Protein AF-A0A3B9J948-F1 (afdb_monomer)

Secondary structure (DSSP, 8-state):
---HHHHHHHHHHHH----SSHHHHHHHHHHHHHHHHHHHHHHHHHHHHHHHHHHHHHHHTPPTTTTHHHHHHHHHHHHHHHHHHHHHHH-STTHHHHHHHHHHHHHHHHHS-HHHHHTTTTHHHHHHHHHHHHHHS--

Foldseek 3Di:
DPPPVNVVVVLCVQQFADDPDPLQRQLLSVLSVVLVVVLVVLVVVVVVVVVCCVPCCPVVVPDPPPCVVVVVVSVVVNVVSVVLNVVSNPDPDLVSLVVVLVVQVVCLVPVDDPVCVVVVVSVVSNVVSVVSCVRRPDD

Sequence (139 aa):
MVSIAKFRQLLNALIEVKTHDSDDARRRRLLNIILTGLFLLTLLTLALIIAIEVMWADEFGIVEGENTWLYTWILAIMAGYVFFYALNRKLPNGIAGFLFLLFLLVSFAFSDEAVQLVDGRSLYVFTIPILLSSVLVRP

Mean predicted aligned error: 7.28 Å

Solvent-accessible surface area (backbone atoms only — not comparable to full-atom values): 7928 Å² total; per-residue (Å²): 133,85,53,70,68,59,54,53,51,52,50,46,67,72,34,63,53,94,56,94,48,69,67,60,24,51,32,53,24,50,51,35,50,51,40,51,50,50,44,53,51,51,51,50,51,52,53,47,51,53,49,46,50,75,75,41,25,80,83,69,67,60,60,92,70,75,58,54,65,57,56,52,51,53,51,50,52,49,50,47,37,53,48,49,46,54,40,47,75,69,48,76,89,52,52,42,43,50,52,51,42,52,50,52,53,53,50,59,68,69,70,55,57,71,66,48,46,74,73,47,73,52,53,69,64,58,48,54,52,57,59,48,40,75,63,38,47,84,131

Radius of gyration: 18.42 Å; Cα contacts (8 Å, |Δi|>4): 80; chains: 1; bounding box: 42×49×46 Å

Structure (mmCIF, N/CA/C/O backbone):
data_AF-A0A3B9J948-F1
#
_entry.id   AF-A0A3B9J948-F1
#
loop_
_atom_site.group_PDB
_atom_site.id
_atom_site.type_symbol
_atom_site.label_atom_id
_atom_site.label_alt_id
_atom_site.label_comp_id
_atom_site.label_asym_id
_atom_site.label_entity_id
_atom_site.label_seq_id
_atom_site.pdbx_PDB_ins_code
_atom_site.Cartn_x
_atom_site.Cartn_y
_atom_site.Cartn_z
_atom_site.occupancy
_atom_site.B_iso_or_equiv
_atom_site.auth_seq_id
_atom_site.auth_comp_id
_atom_site.auth_asym_id
_atom_site.auth_atom_id
_atom_site.pdbx_PDB_model_num
ATOM 1 N N . MET A 1 1 ? 11.364 24.991 10.704 1.00 54.44 1 MET A N 1
ATOM 2 C CA . MET A 1 1 ? 11.407 23.997 11.802 1.00 54.44 1 MET A CA 1
ATOM 3 C C . MET A 1 1 ? 9.983 23.663 12.231 1.00 54.44 1 MET A C 1
ATOM 5 O O . MET A 1 1 ? 9.343 24.473 12.890 1.00 54.44 1 MET A O 1
ATOM 9 N N . VAL A 1 2 ? 9.441 22.518 11.807 1.00 55.19 2 VAL A N 1
ATOM 10 C CA . VAL A 1 2 ? 8.153 22.029 12.328 1.00 55.19 2 VAL A CA 1
ATOM 11 C C . VAL A 1 2 ? 8.391 21.585 13.771 1.00 55.19 2 VAL A C 1
ATOM 13 O O . VAL A 1 2 ? 9.230 20.725 14.017 1.00 55.19 2 VAL A O 1
ATOM 16 N N . SER A 1 3 ? 7.700 22.201 14.732 1.00 77.19 3 SER A N 1
ATOM 17 C CA . SER A 1 3 ? 7.755 21.771 16.133 1.00 77.19 3 SER A CA 1
ATOM 18 C C . SER A 1 3 ? 7.314 20.308 16.233 1.00 77.19 3 SER A C 1
ATOM 20 O O . SER A 1 3 ? 6.275 19.939 15.680 1.00 77.19 3 SER A O 1
ATOM 22 N N . ILE A 1 4 ? 8.079 19.490 16.960 1.00 76.94 4 ILE A N 1
ATOM 23 C CA . ILE A 1 4 ? 7.809 18.060 17.204 1.00 76.94 4 ILE A CA 1
ATOM 24 C C . ILE A 1 4 ? 6.357 17.836 17.675 1.00 76.94 4 ILE A C 1
ATOM 26 O O . ILE A 1 4 ? 5.737 16.828 17.335 1.00 76.94 4 ILE A O 1
ATOM 30 N N . ALA A 1 5 ? 5.775 18.807 18.387 1.00 75.50 5 ALA A N 1
ATOM 31 C CA . ALA A 1 5 ? 4.381 18.778 18.821 1.00 75.50 5 ALA A CA 1
ATOM 32 C C . ALA A 1 5 ? 3.379 18.826 17.651 1.00 75.50 5 ALA A C 1
ATOM 34 O O . ALA A 1 5 ? 2.441 18.032 17.619 1.00 75.50 5 ALA A O 1
ATOM 35 N N . LYS A 1 6 ? 3.600 19.695 16.653 1.00 77.56 6 LYS A N 1
ATOM 36 C CA . LYS A 1 6 ? 2.739 19.7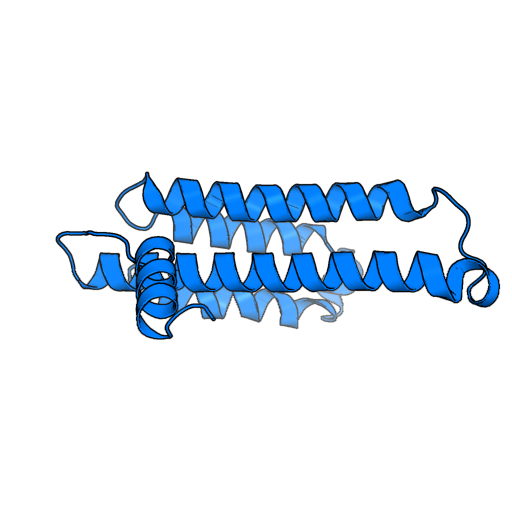84 15.457 1.00 77.56 6 LYS A CA 1
ATOM 37 C C . LYS A 1 6 ? 2.823 18.513 14.615 1.00 77.56 6 LYS A C 1
ATOM 39 O O . LYS A 1 6 ? 1.808 18.046 14.112 1.00 77.56 6 LYS A O 1
ATOM 44 N N . PHE A 1 7 ? 4.016 17.929 14.510 1.00 75.31 7 PHE A N 1
ATOM 45 C CA . PHE A 1 7 ? 4.215 16.666 13.799 1.00 75.31 7 PHE A CA 1
ATOM 46 C C . PHE A 1 7 ? 3.441 15.513 14.455 1.00 75.31 7 PHE A C 1
ATOM 48 O O . PHE A 1 7 ? 2.703 14.802 13.777 1.00 75.31 7 PHE A O 1
ATOM 55 N N . ARG A 1 8 ? 3.516 15.382 15.787 1.00 76.50 8 ARG A N 1
ATOM 56 C CA . ARG A 1 8 ? 2.718 14.390 16.531 1.00 76.50 8 ARG A CA 1
ATOM 57 C C . ARG A 1 8 ? 1.215 14.603 16.361 1.00 76.50 8 ARG A C 1
ATOM 59 O O . ARG A 1 8 ? 0.478 13.635 16.212 1.00 76.50 8 ARG A O 1
ATOM 66 N N . GLN A 1 9 ? 0.762 15.853 16.361 1.00 80.25 9 GLN A N 1
ATOM 67 C CA . GLN A 1 9 ? -0.654 16.176 16.210 1.00 80.25 9 GLN A CA 1
ATOM 68 C C . GLN A 1 9 ? -1.184 15.825 14.811 1.00 80.25 9 GLN A C 1
ATOM 70 O O . GLN A 1 9 ? -2.273 15.267 14.701 1.00 80.25 9 GLN A O 1
ATOM 75 N N . LEU A 1 10 ? -0.397 16.077 13.758 1.00 78.06 10 LEU A N 1
ATOM 76 C CA . LEU A 1 10 ? -0.726 15.666 12.390 1.00 78.06 10 LEU A CA 1
ATOM 77 C C . LEU A 1 10 ? -0.765 14.142 12.247 1.00 78.06 10 LEU A C 1
ATOM 79 O O . LEU A 1 10 ? -1.713 13.619 11.669 1.00 78.06 10 LEU A O 1
ATOM 83 N N . LEU A 1 11 ? 0.209 13.428 12.820 1.00 77.06 11 LEU A N 1
ATOM 84 C CA . LEU A 1 11 ? 0.214 11.963 12.822 1.00 77.06 11 LEU A CA 1
ATOM 85 C C . LEU A 1 11 ? -1.013 11.390 13.533 1.00 77.06 11 LEU A C 1
ATOM 87 O O . LEU A 1 11 ? -1.664 10.495 13.001 1.00 77.06 11 LEU A O 1
ATOM 91 N N . ASN A 1 12 ? -1.367 11.926 14.702 1.00 78.00 12 ASN A N 1
ATOM 92 C CA . ASN A 1 12 ? -2.562 11.489 15.418 1.00 78.00 12 ASN A CA 1
ATOM 93 C C . ASN A 1 12 ? -3.828 11.773 14.603 1.00 78.00 12 ASN A C 1
ATOM 95 O O . ASN A 1 12 ? -4.664 10.891 14.474 1.00 78.00 12 ASN A O 1
ATOM 99 N N . ALA A 1 13 ? -3.937 12.939 13.963 1.00 74.81 13 ALA A N 1
ATOM 100 C CA . ALA A 1 13 ? -5.084 13.262 13.114 1.00 74.81 13 ALA A CA 1
ATOM 101 C C . ALA A 1 13 ? -5.214 12.353 11.874 1.00 74.81 13 ALA A C 1
ATOM 103 O O . ALA A 1 13 ? -6.326 12.138 11.390 1.00 74.81 13 ALA A O 1
ATOM 104 N N . LEU A 1 14 ? -4.096 11.836 11.356 1.00 74.31 14 LEU A N 1
ATOM 105 C CA . LEU A 1 14 ? -4.069 10.911 10.219 1.00 74.31 14 LEU A CA 1
ATOM 106 C C . LEU A 1 14 ? -4.384 9.467 10.641 1.00 74.31 14 LEU A C 1
ATOM 108 O O . LEU A 1 14 ? -4.928 8.680 9.880 1.00 74.31 14 LEU A O 1
ATOM 112 N N . ILE A 1 15 ? -4.036 9.091 11.866 1.00 75.06 15 ILE A N 1
ATOM 113 C CA . ILE A 1 15 ? -4.093 7.694 12.304 1.00 75.06 15 ILE A CA 1
ATOM 114 C C . ILE A 1 15 ? -5.350 7.408 13.144 1.00 75.06 15 ILE A C 1
ATOM 116 O O . ILE A 1 15 ? -5.891 6.302 13.093 1.00 75.06 15 ILE A O 1
ATOM 120 N N . GLU A 1 16 ? -5.828 8.381 13.915 1.00 74.88 16 GLU A N 1
ATOM 121 C CA . GLU A 1 16 ? -6.878 8.204 14.915 1.00 74.88 16 GLU A CA 1
ATOM 122 C C . GLU A 1 16 ? -8.285 8.195 14.302 1.00 74.88 16 GLU A C 1
ATOM 124 O O . GLU A 1 16 ? -8.698 9.107 13.582 1.00 74.88 16 GLU A O 1
ATOM 129 N N . VAL A 1 17 ? -9.053 7.157 14.640 1.00 65.88 17 VAL A N 1
ATOM 130 C CA . VAL A 1 17 ? -10.476 7.040 14.307 1.00 65.88 17 VAL A CA 1
ATOM 131 C C . VAL A 1 17 ? -11.255 7.094 15.615 1.00 65.88 17 VAL A C 1
ATOM 133 O O . VAL A 1 17 ? -11.058 6.255 16.491 1.00 65.88 17 VAL A O 1
ATOM 136 N N . LYS A 1 18 ? -12.136 8.089 15.758 1.00 66.31 18 LYS A N 1
ATOM 137 C CA . LYS A 1 18 ? -12.998 8.216 16.939 1.00 66.31 18 LYS A CA 1
ATOM 138 C C . LYS A 1 18 ? -14.118 7.178 16.857 1.00 66.31 18 LYS A C 1
ATOM 140 O O . LYS A 1 18 ? -14.985 7.291 15.993 1.00 66.31 18 LYS A O 1
ATOM 145 N N . THR A 1 19 ? -14.113 6.191 17.747 1.00 61.50 19 THR A N 1
ATOM 146 C CA . THR A 1 19 ? -15.198 5.208 17.904 1.00 61.50 19 THR A CA 1
ATOM 147 C C . THR A 1 19 ? -15.540 5.057 19.385 1.00 61.50 19 THR A C 1
ATOM 149 O O . THR A 1 19 ? -14.689 5.280 20.242 1.00 61.50 19 THR A O 1
ATOM 152 N N . HIS A 1 20 ? -16.791 4.704 19.695 1.00 61.50 20 HIS A N 1
ATOM 153 C CA . HIS A 1 20 ? -17.235 4.479 21.079 1.00 61.50 20 HIS A CA 1
ATOM 154 C C . HIS A 1 20 ? -16.645 3.200 21.694 1.00 61.50 20 HIS A C 1
ATOM 156 O O . HIS A 1 20 ? -16.447 3.141 22.903 1.00 61.50 20 HIS A O 1
ATOM 162 N N . ASP A 1 21 ? -16.353 2.202 20.857 1.00 75.88 21 ASP A N 1
ATOM 163 C CA . ASP A 1 21 ? -15.692 0.954 21.237 1.00 75.88 21 ASP A CA 1
ATOM 164 C C . ASP A 1 21 ? -14.168 1.097 21.088 1.00 75.88 21 ASP A C 1
ATOM 166 O O . ASP A 1 21 ? -13.672 1.394 19.995 1.00 75.88 21 ASP A O 1
ATOM 170 N N . SER A 1 22 ? -13.431 0.908 22.185 1.00 78.94 22 SER A N 1
ATOM 171 C CA . SER A 1 22 ? -11.970 1.036 22.235 1.00 78.94 22 SER A CA 1
ATOM 172 C C . SER A 1 22 ? -11.247 -0.050 21.433 1.00 78.94 22 SER A C 1
ATOM 174 O O . SER A 1 22 ? -10.163 0.206 20.895 1.00 78.94 22 SER A O 1
ATOM 176 N N . ASP A 1 23 ? -11.845 -1.233 21.286 1.00 80.94 23 ASP A N 1
ATOM 177 C CA . ASP A 1 23 ? -11.276 -2.323 20.495 1.00 80.94 23 ASP A CA 1
ATOM 178 C C . ASP A 1 23 ? -11.431 -2.061 18.993 1.00 80.94 23 ASP A C 1
ATOM 180 O O . ASP A 1 23 ? -10.482 -2.271 18.227 1.00 80.94 23 ASP A O 1
ATOM 184 N N . ASP A 1 24 ? -12.582 -1.535 18.563 1.00 82.50 24 ASP A N 1
ATOM 185 C CA . ASP A 1 24 ? -12.796 -1.096 17.176 1.00 82.50 24 ASP A CA 1
ATOM 186 C C . ASP A 1 24 ? -11.859 0.063 16.807 1.00 82.50 24 ASP A C 1
ATOM 188 O O . ASP A 1 24 ? -11.236 0.042 15.739 1.00 82.50 24 ASP A O 1
ATOM 192 N N . ALA A 1 25 ? -11.674 1.027 17.721 1.00 83.75 25 ALA A N 1
ATOM 193 C CA . ALA A 1 25 ? -10.734 2.134 17.545 1.00 83.75 25 ALA A CA 1
ATOM 194 C C . ALA A 1 25 ? -9.319 1.607 17.2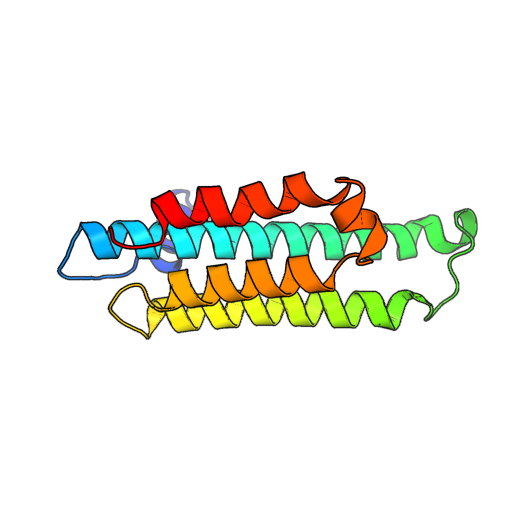97 1.00 83.75 25 ALA A C 1
ATOM 196 O O . ALA A 1 25 ? -8.648 2.037 16.355 1.00 83.75 25 ALA A O 1
ATOM 197 N N . ARG A 1 26 ? -8.866 0.645 18.117 1.00 85.75 26 ARG A N 1
ATOM 198 C CA . ARG A 1 26 ? -7.527 0.055 18.002 1.00 85.75 26 ARG A CA 1
ATOM 199 C C . ARG A 1 26 ? -7.326 -0.613 16.644 1.00 85.75 26 ARG A C 1
ATOM 201 O O . ARG A 1 26 ? -6.327 -0.343 15.984 1.00 85.75 26 ARG A O 1
ATOM 208 N N . ARG A 1 27 ? -8.266 -1.447 16.198 1.00 88.00 27 ARG A N 1
ATOM 209 C CA . ARG A 1 27 ? -8.162 -2.189 14.924 1.00 88.00 27 ARG A CA 1
ATOM 210 C C . ARG A 1 27 ? -8.142 -1.254 13.719 1.00 88.00 27 ARG A C 1
ATOM 212 O O . ARG A 1 27 ? -7.303 -1.396 12.833 1.00 88.00 27 ARG A O 1
ATOM 219 N N . ARG A 1 28 ? -9.020 -0.251 13.706 1.00 88.50 28 ARG A N 1
ATOM 220 C CA . ARG A 1 28 ? -9.100 0.731 12.612 1.00 88.50 28 ARG A CA 1
ATOM 221 C C . ARG A 1 28 ? -7.866 1.623 12.583 1.00 88.50 28 ARG A C 1
ATOM 223 O O . ARG A 1 28 ? -7.368 1.929 11.502 1.00 88.50 28 ARG A O 1
ATOM 230 N N . ARG A 1 29 ? -7.322 1.964 13.753 1.00 88.88 29 ARG A N 1
ATOM 231 C CA . ARG A 1 29 ? -6.027 2.638 13.878 1.00 88.88 29 ARG A CA 1
ATOM 232 C C . ARG A 1 29 ? -4.896 1.796 13.285 1.00 88.88 29 ARG A C 1
ATOM 234 O O . ARG A 1 29 ? -4.082 2.325 12.537 1.00 88.88 29 ARG A O 1
ATOM 241 N N . LEU A 1 30 ? -4.859 0.498 13.586 1.00 90.88 30 LEU A N 1
ATOM 242 C CA . LEU A 1 30 ? -3.855 -0.424 13.048 1.00 90.88 30 LEU A CA 1
ATOM 243 C C . LEU A 1 30 ? -3.958 -0.552 11.525 1.00 90.88 30 LEU A C 1
ATOM 245 O O . LEU A 1 30 ? -2.936 -0.445 10.853 1.00 90.88 30 LEU A O 1
ATOM 249 N N . LEU A 1 31 ? -5.169 -0.669 10.971 1.00 92.44 31 LEU A N 1
ATOM 250 C CA . LEU A 1 31 ? -5.366 -0.663 9.519 1.00 92.44 31 LEU A CA 1
ATOM 251 C C . LEU A 1 31 ? -4.840 0.629 8.881 1.00 92.44 31 LEU A C 1
ATOM 253 O O . LEU A 1 31 ? -4.125 0.569 7.887 1.00 92.44 31 LEU A O 1
ATOM 257 N N . ASN A 1 32 ? -5.125 1.794 9.471 1.00 92.81 32 ASN A N 1
ATOM 258 C CA . ASN A 1 32 ? -4.602 3.068 8.970 1.00 92.81 32 ASN A CA 1
ATOM 259 C C . ASN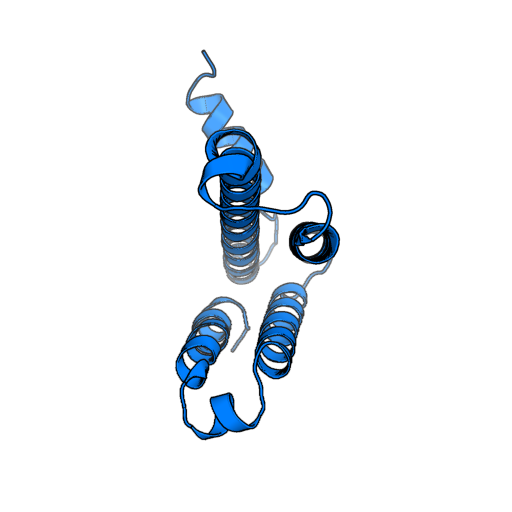 A 1 32 ? -3.073 3.139 9.031 1.00 92.81 32 ASN A C 1
ATOM 261 O O . ASN A 1 32 ? -2.461 3.655 8.098 1.00 92.81 32 ASN A O 1
ATOM 265 N N . ILE A 1 33 ? -2.452 2.614 10.093 1.00 91.88 33 ILE A N 1
ATOM 266 C CA . ILE A 1 33 ? -0.989 2.534 10.206 1.00 91.88 33 ILE A CA 1
ATOM 267 C C . ILE A 1 33 ? -0.419 1.657 9.088 1.00 91.88 33 ILE A C 1
ATOM 269 O O . ILE A 1 33 ? 0.515 2.082 8.412 1.00 91.88 33 ILE A O 1
ATOM 273 N N . ILE A 1 34 ? -1.003 0.477 8.856 1.00 92.75 34 ILE A N 1
ATOM 274 C CA . ILE A 1 34 ? -0.573 -0.444 7.796 1.00 92.75 34 ILE A CA 1
ATOM 275 C C . ILE A 1 34 ? -0.714 0.217 6.422 1.00 92.75 34 ILE A C 1
ATOM 277 O O . ILE A 1 34 ? 0.257 0.271 5.675 1.00 92.75 34 ILE A O 1
ATOM 281 N N . LEU A 1 35 ? -1.884 0.778 6.105 1.00 94.44 35 LEU A N 1
ATOM 282 C CA . LEU A 1 35 ? -2.142 1.428 4.816 1.00 94.44 35 LEU A CA 1
ATOM 283 C C . LEU A 1 35 ? -1.219 2.624 4.577 1.00 94.44 35 LEU A C 1
ATOM 285 O O . LEU A 1 35 ? -0.698 2.787 3.478 1.00 94.44 35 LEU A O 1
ATOM 289 N N . THR A 1 36 ? -0.976 3.438 5.607 1.00 93.81 36 THR A N 1
ATOM 290 C CA . THR A 1 36 ? -0.056 4.579 5.508 1.00 93.81 36 THR A CA 1
ATOM 291 C C . THR A 1 36 ? 1.380 4.104 5.296 1.00 93.81 36 THR A C 1
ATOM 293 O O . THR A 1 36 ? 2.084 4.647 4.450 1.00 93.81 36 THR A O 1
ATOM 296 N N . GLY A 1 37 ? 1.814 3.072 6.026 1.00 93.75 37 GLY A N 1
ATOM 297 C CA . GLY A 1 37 ? 3.139 2.477 5.863 1.00 93.75 37 GLY A CA 1
ATOM 298 C C . GLY A 1 37 ? 3.349 1.904 4.462 1.00 93.75 37 GLY A C 1
ATOM 299 O O . GLY A 1 37 ? 4.348 2.218 3.821 1.00 93.75 37 GLY A O 1
ATOM 300 N N . LEU A 1 38 ? 2.380 1.137 3.953 1.00 94.50 38 LEU A N 1
ATOM 301 C CA . LEU A 1 38 ? 2.413 0.592 2.595 1.00 94.50 38 LEU A CA 1
ATOM 302 C C . LEU A 1 38 ? 2.427 1.699 1.539 1.00 94.50 38 LEU A C 1
ATOM 304 O O . LEU A 1 38 ? 3.232 1.642 0.617 1.00 94.50 38 LEU A O 1
ATOM 308 N N . PHE A 1 39 ? 1.611 2.742 1.702 1.00 96.12 39 PHE A N 1
ATOM 309 C CA . PHE A 1 39 ? 1.611 3.886 0.793 1.00 96.12 39 PHE A CA 1
ATOM 310 C C . PHE A 1 39 ? 2.975 4.583 0.742 1.00 96.12 39 PHE A C 1
ATOM 312 O O . PHE A 1 39 ? 3.470 4.878 -0.343 1.00 96.12 39 PHE A O 1
ATOM 319 N N . LEU A 1 40 ? 3.608 4.816 1.897 1.00 96.19 40 LEU A N 1
ATOM 320 C CA . LEU A 1 40 ? 4.933 5.437 1.964 1.00 96.19 40 LEU A CA 1
ATOM 321 C C . LEU A 1 40 ? 6.026 4.548 1.364 1.00 96.19 40 LEU A C 1
ATOM 323 O O . LEU A 1 40 ? 6.898 5.059 0.667 1.00 96.19 40 LEU A O 1
ATOM 327 N N . LEU A 1 41 ? 5.975 3.235 1.602 1.00 96.50 41 LEU A N 1
ATOM 328 C CA . LEU A 1 41 ? 6.909 2.289 0.991 1.00 96.50 41 LEU A CA 1
ATOM 329 C C . LEU A 1 41 ? 6.749 2.256 -0.529 1.00 96.50 41 LEU A C 1
ATOM 331 O O . LEU A 1 41 ? 7.740 2.358 -1.240 1.00 96.50 41 LEU A O 1
ATOM 335 N N . THR A 1 42 ? 5.519 2.195 -1.038 1.00 95.31 42 THR A N 1
ATOM 336 C CA . THR A 1 42 ? 5.261 2.225 -2.483 1.00 95.31 42 THR A CA 1
ATOM 337 C C . THR A 1 42 ? 5.679 3.555 -3.108 1.00 95.31 42 THR A C 1
ATOM 339 O O . THR A 1 42 ? 6.254 3.558 -4.192 1.00 95.31 42 THR A O 1
ATOM 342 N N . LEU A 1 43 ? 5.469 4.678 -2.415 1.00 96.81 43 LEU A N 1
ATOM 343 C CA . LEU A 1 43 ? 5.964 5.985 -2.850 1.00 96.81 43 LEU A CA 1
ATOM 344 C C . LEU A 1 43 ? 7.499 6.009 -2.928 1.00 96.81 43 LEU A C 1
ATOM 346 O O . LEU A 1 43 ? 8.055 6.530 -3.892 1.00 96.81 43 LEU A O 1
ATOM 350 N N . LEU A 1 44 ? 8.182 5.431 -1.936 1.00 97.50 44 LEU A N 1
ATOM 351 C CA . LEU A 1 44 ? 9.639 5.313 -1.929 1.00 97.50 44 LEU A CA 1
ATOM 352 C C . LEU A 1 44 ? 10.134 4.439 -3.087 1.00 97.50 44 LEU A C 1
ATOM 354 O O . LEU A 1 44 ? 11.075 4.823 -3.775 1.00 97.50 44 LEU A O 1
ATOM 358 N N . THR A 1 45 ? 9.489 3.296 -3.331 1.00 95.00 45 THR A N 1
ATOM 359 C CA . THR A 1 45 ? 9.799 2.417 -4.465 1.00 95.00 45 THR A CA 1
ATOM 360 C C . THR A 1 45 ? 9.615 3.142 -5.793 1.00 95.00 45 THR A C 1
ATOM 362 O O . THR A 1 45 ? 10.501 3.077 -6.636 1.00 95.00 45 THR A O 1
ATOM 365 N N . LEU A 1 46 ? 8.515 3.881 -5.967 1.00 95.25 46 LEU A N 1
ATOM 366 C CA . LEU A 1 46 ? 8.274 4.678 -7.169 1.00 95.25 46 LEU A CA 1
ATOM 367 C C . LEU A 1 46 ? 9.379 5.721 -7.381 1.00 95.25 46 LEU A C 1
ATOM 369 O O . LEU A 1 46 ? 9.918 5.832 -8.477 1.00 95.25 46 LEU A O 1
ATOM 373 N N . ALA A 1 47 ? 9.740 6.457 -6.328 1.00 96.06 47 ALA A N 1
ATOM 374 C CA . ALA A 1 47 ? 10.809 7.448 -6.394 1.00 96.06 47 ALA A CA 1
ATOM 375 C C . ALA A 1 47 ? 12.159 6.812 -6.757 1.00 96.06 47 ALA A C 1
ATOM 377 O O . ALA A 1 47 ? 12.914 7.38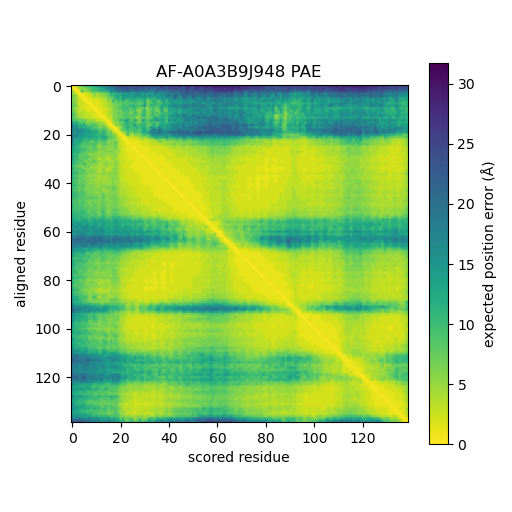6 -7.536 1.00 96.06 47 ALA A O 1
ATOM 378 N N . LEU A 1 48 ? 12.447 5.624 -6.220 1.00 94.81 48 LEU A N 1
ATOM 379 C CA . LEU A 1 48 ? 13.671 4.884 -6.505 1.00 94.81 48 LEU A CA 1
ATOM 380 C C . LEU A 1 48 ? 13.709 4.371 -7.948 1.00 94.81 48 LEU A C 1
ATOM 382 O O . LEU A 1 48 ? 14.743 4.502 -8.588 1.00 94.81 48 LEU A O 1
ATOM 386 N N . ILE A 1 49 ? 12.598 3.853 -8.478 1.00 92.19 49 ILE A N 1
ATOM 387 C CA . ILE A 1 49 ? 12.498 3.431 -9.885 1.00 92.19 49 ILE A CA 1
ATOM 388 C C . ILE A 1 49 ? 12.771 4.619 -10.811 1.00 92.19 49 ILE A C 1
ATOM 390 O O . ILE A 1 49 ? 13.643 4.533 -11.669 1.00 92.19 49 ILE A O 1
ATOM 394 N N . ILE A 1 50 ? 12.101 5.753 -10.579 1.00 92.19 50 ILE A N 1
ATOM 395 C CA . ILE A 1 50 ? 12.299 6.971 -11.377 1.00 92.19 50 ILE A CA 1
ATOM 396 C C . ILE A 1 50 ? 13.749 7.459 -11.273 1.00 92.19 50 ILE A C 1
ATOM 398 O O . ILE A 1 50 ? 14.350 7.827 -12.277 1.00 92.19 50 ILE A O 1
ATOM 402 N N . ALA A 1 51 ? 14.330 7.460 -10.069 1.00 93.38 51 ALA A N 1
ATOM 403 C CA . ALA A 1 51 ? 15.722 7.853 -9.880 1.00 93.38 51 ALA A CA 1
ATOM 404 C C . ALA A 1 51 ? 16.681 6.926 -10.638 1.00 93.38 51 ALA A C 1
ATOM 406 O O . ALA A 1 51 ? 17.636 7.415 -11.236 1.00 93.38 51 ALA A O 1
ATOM 407 N N . ILE A 1 52 ? 16.412 5.614 -10.641 1.00 90.88 52 ILE A N 1
ATOM 408 C CA . ILE A 1 52 ? 17.231 4.647 -11.369 1.00 90.88 52 ILE A CA 1
ATOM 409 C C . ILE A 1 52 ? 17.172 4.905 -12.873 1.00 90.88 52 ILE A C 1
ATOM 411 O O . ILE A 1 52 ? 18.216 5.003 -13.513 1.00 90.88 52 ILE A O 1
ATOM 415 N N . GLU A 1 53 ? 15.966 5.065 -13.417 1.00 89.50 53 GLU A N 1
ATOM 416 C CA . GLU A 1 53 ? 15.775 5.349 -14.839 1.00 89.50 53 GLU A CA 1
ATOM 417 C C . GLU A 1 53 ? 16.460 6.658 -15.244 1.00 89.50 53 GLU A C 1
ATOM 419 O O . GLU A 1 53 ? 17.210 6.684 -16.209 1.00 89.50 53 GLU A O 1
ATOM 424 N N . VAL A 1 54 ? 16.293 7.739 -14.480 1.00 90.00 54 VAL A N 1
ATOM 425 C CA . VAL A 1 54 ? 16.876 9.043 -14.840 1.00 90.00 54 VAL A CA 1
ATOM 426 C C . VAL A 1 54 ? 18.404 9.055 -14.744 1.00 90.00 54 VAL A C 1
ATOM 428 O O . VAL A 1 54 ? 19.060 9.724 -15.538 1.00 90.00 54 VAL A O 1
ATOM 431 N N . MET A 1 55 ? 18.985 8.367 -13.759 1.00 92.50 55 MET A N 1
ATOM 432 C CA . MET A 1 55 ? 20.427 8.444 -13.495 1.00 92.50 55 MET A CA 1
ATOM 433 C C . MET A 1 55 ? 21.249 7.369 -14.214 1.00 92.50 55 MET A C 1
ATOM 435 O O . MET A 1 55 ? 22.439 7.589 -14.431 1.00 92.50 55 MET A O 1
ATOM 439 N N . TRP A 1 56 ? 20.650 6.227 -14.564 1.00 91.19 56 TRP A N 1
ATOM 440 C CA . TRP A 1 56 ? 21.366 5.074 -15.124 1.00 91.19 56 TRP A CA 1
ATOM 441 C C . TRP A 1 56 ? 20.662 4.423 -16.332 1.00 91.19 56 TRP A C 1
ATOM 443 O O . TRP A 1 56 ? 20.973 3.276 -16.652 1.00 91.19 56 TRP A O 1
ATOM 453 N N . ALA A 1 57 ? 19.743 5.114 -17.025 1.00 84.62 57 ALA A N 1
ATOM 454 C CA . ALA A 1 57 ? 19.074 4.570 -18.219 1.00 84.62 57 ALA A CA 1
ATOM 455 C C . ALA A 1 57 ? 20.055 4.000 -19.258 1.00 84.62 57 ALA A C 1
ATOM 457 O O . ALA A 1 57 ? 19.862 2.872 -19.711 1.00 84.62 57 ALA A O 1
ATOM 458 N N . ASP A 1 58 ? 21.118 4.744 -19.584 1.00 84.44 58 ASP A N 1
ATOM 459 C CA . ASP A 1 58 ? 22.099 4.346 -20.603 1.00 84.44 58 ASP A CA 1
ATOM 460 C C . ASP A 1 58 ? 22.906 3.103 -20.189 1.00 84.44 58 ASP A C 1
ATOM 462 O O . ASP A 1 58 ? 23.167 2.226 -21.009 1.00 84.44 58 ASP A O 1
ATOM 466 N N . GLU A 1 59 ? 23.271 3.001 -18.906 1.00 88.12 59 GLU A N 1
ATOM 467 C CA . GLU A 1 59 ? 24.067 1.894 -18.352 1.00 88.12 59 GLU A CA 1
ATOM 468 C C . GLU A 1 59 ? 23.273 0.577 -18.347 1.00 88.12 59 GLU A C 1
ATOM 470 O O . GLU A 1 59 ? 23.819 -0.496 -18.606 1.00 88.12 59 GLU A O 1
ATOM 475 N N . PHE A 1 60 ? 21.968 0.657 -18.068 1.00 82.94 60 PHE A N 1
ATOM 476 C CA . PHE A 1 60 ? 21.075 -0.501 -18.008 1.00 82.94 60 PHE A CA 1
ATOM 477 C C . PHE A 1 60 ? 20.342 -0.785 -19.325 1.00 82.94 60 PHE A C 1
ATOM 479 O O . PHE A 1 60 ? 19.582 -1.750 -19.392 1.00 82.94 60 PHE A O 1
ATOM 486 N N . GLY A 1 61 ? 20.564 0.023 -20.368 1.00 81.69 61 GLY A N 1
ATOM 487 C CA . GLY A 1 61 ? 19.899 -0.125 -21.663 1.00 81.69 61 GLY A CA 1
ATOM 488 C C . GLY A 1 61 ? 18.374 -0.005 -21.578 1.00 81.69 61 GLY A C 1
ATOM 489 O O . GLY A 1 61 ? 17.669 -0.700 -22.307 1.00 81.69 61 GLY A O 1
ATOM 490 N N . ILE A 1 62 ? 17.862 0.830 -20.668 1.00 79.75 62 ILE A N 1
ATOM 491 C CA . ILE A 1 62 ? 16.420 0.996 -20.445 1.00 79.75 62 ILE A CA 1
ATOM 492 C C . ILE A 1 62 ? 15.818 1.746 -21.635 1.00 79.75 62 ILE A C 1
ATOM 494 O O . ILE A 1 62 ? 16.207 2.876 -21.926 1.00 79.75 62 ILE A O 1
ATOM 498 N N . VAL A 1 63 ? 14.847 1.131 -22.313 1.00 77.69 63 VAL A N 1
ATOM 499 C CA . VAL A 1 63 ? 14.145 1.755 -23.440 1.00 77.69 63 VAL A CA 1
ATOM 500 C C . VAL A 1 63 ? 13.015 2.643 -22.919 1.00 77.69 63 VAL A C 1
ATOM 502 O O . VAL A 1 63 ? 12.169 2.208 -22.132 1.00 77.69 63 VAL A O 1
ATOM 505 N N . GLU A 1 64 ? 12.969 3.896 -23.383 1.00 70.38 64 GLU A N 1
ATOM 506 C CA . GLU A 1 64 ? 11.888 4.825 -23.043 1.00 70.38 64 GLU A CA 1
ATOM 507 C C . GLU A 1 64 ? 10.512 4.213 -23.371 1.00 70.38 64 GLU A C 1
ATOM 509 O O . GLU A 1 64 ? 10.226 3.838 -24.508 1.00 70.38 64 GLU A O 1
ATOM 514 N N . GLY A 1 65 ? 9.642 4.121 -22.361 1.00 71.56 65 GLY A N 1
ATOM 515 C CA . GLY A 1 65 ? 8.268 3.628 -22.506 1.00 71.56 65 GLY A CA 1
ATOM 516 C C . GLY A 1 65 ? 8.059 2.135 -22.234 1.00 71.56 65 GLY A C 1
ATOM 517 O O . GLY A 1 65 ? 6.911 1.714 -22.091 1.00 71.56 65 GLY A O 1
ATOM 518 N N . GLU A 1 66 ? 9.115 1.334 -22.065 1.00 79.44 66 GLU A N 1
ATOM 519 C CA . GLU A 1 66 ? 8.969 -0.096 -21.735 1.00 79.44 66 GLU A CA 1
ATOM 520 C C . GLU A 1 66 ? 8.279 -0.300 -20.370 1.00 79.44 66 GLU A C 1
ATOM 522 O O . GLU A 1 66 ? 7.424 -1.172 -20.199 1.00 79.44 66 GLU A O 1
ATOM 527 N N . ASN A 1 67 ? 8.534 0.606 -19.420 1.00 82.88 67 ASN A N 1
ATOM 528 C CA . ASN A 1 67 ? 8.009 0.531 -18.055 1.00 82.88 67 ASN A CA 1
ATOM 529 C C . ASN A 1 67 ? 6.664 1.253 -17.840 1.00 82.88 67 ASN A C 1
ATOM 531 O O . ASN A 1 67 ? 6.185 1.341 -16.708 1.00 82.88 67 ASN A O 1
ATOM 535 N N . THR A 1 68 ? 5.988 1.751 -18.887 1.00 86.69 68 THR A N 1
ATOM 536 C CA . THR A 1 68 ? 4.701 2.472 -18.728 1.00 86.69 68 THR A CA 1
ATOM 537 C C . THR A 1 68 ? 3.638 1.633 -18.003 1.00 86.69 68 THR A C 1
ATOM 539 O O . THR A 1 68 ? 2.856 2.148 -17.194 1.00 86.69 68 THR A O 1
ATOM 542 N N . TRP A 1 69 ? 3.635 0.320 -18.238 1.00 88.25 69 TRP A N 1
ATOM 543 C CA . TRP A 1 69 ? 2.732 -0.607 -17.559 1.00 88.25 69 TRP A CA 1
ATOM 544 C C . TRP A 1 69 ? 3.003 -0.690 -16.050 1.00 88.25 69 TRP A C 1
ATOM 546 O O . TRP A 1 69 ? 2.067 -0.646 -15.250 1.00 88.25 69 TRP A O 1
ATOM 556 N N . LEU A 1 70 ? 4.278 -0.726 -15.650 1.00 89.25 70 LEU A N 1
ATOM 557 C CA . LEU A 1 70 ? 4.697 -0.762 -14.248 1.00 89.25 70 LEU A CA 1
ATOM 558 C C . LEU A 1 70 ? 4.195 0.472 -13.487 1.00 89.25 70 LEU A C 1
ATOM 560 O O . LEU A 1 70 ? 3.586 0.342 -12.424 1.00 89.25 70 LEU A O 1
ATOM 564 N N . TYR A 1 71 ? 4.371 1.664 -14.062 1.00 91.31 71 TYR A N 1
ATOM 565 C CA . TYR A 1 71 ? 3.892 2.914 -13.468 1.00 91.31 71 TYR A CA 1
ATOM 566 C C . TYR A 1 71 ? 2.377 2.925 -13.264 1.00 91.31 71 TYR A C 1
ATOM 568 O O . TYR A 1 71 ? 1.889 3.355 -12.217 1.00 91.31 71 TYR A O 1
ATOM 576 N N . THR A 1 72 ? 1.632 2.395 -14.234 1.00 92.31 72 THR A N 1
ATOM 577 C CA . THR A 1 72 ? 0.170 2.305 -14.159 1.00 92.31 72 THR A CA 1
ATOM 578 C C . THR A 1 72 ? -0.268 1.431 -12.982 1.00 92.31 72 THR A C 1
ATOM 580 O O . THR A 1 72 ? -1.135 1.834 -12.204 1.00 92.31 72 THR A O 1
ATOM 583 N N . TRP A 1 73 ? 0.373 0.274 -12.783 1.00 91.19 73 TRP A N 1
ATOM 584 C CA . TRP A 1 73 ? 0.078 -0.605 -11.649 1.00 91.19 73 TRP A CA 1
ATOM 585 C C . TRP A 1 73 ? 0.464 -0.006 -10.304 1.00 91.19 73 TRP A C 1
ATOM 587 O O . TRP A 1 73 ? -0.311 -0.108 -9.353 1.00 91.19 73 TRP A O 1
ATOM 597 N N . ILE A 1 74 ? 1.618 0.659 -10.213 1.00 93.44 74 ILE A N 1
ATOM 598 C CA . ILE A 1 74 ? 2.034 1.332 -8.978 1.00 93.44 74 ILE A CA 1
ATOM 599 C C . ILE A 1 74 ? 1.002 2.396 -8.583 1.00 93.44 74 ILE A C 1
ATOM 601 O O . ILE A 1 74 ? 0.558 2.432 -7.433 1.00 93.44 74 ILE A O 1
ATOM 605 N N . LEU A 1 75 ? 0.557 3.219 -9.538 1.00 94.56 75 LEU A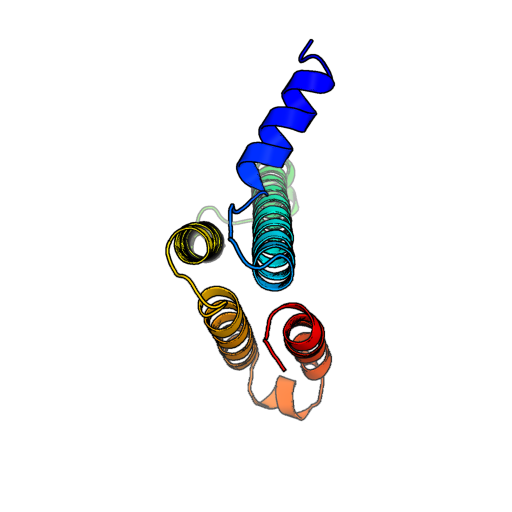 N 1
ATOM 606 C CA . LEU A 1 75 ? -0.474 4.228 -9.297 1.00 94.56 75 LEU A CA 1
ATOM 607 C C . LEU A 1 75 ? -1.817 3.600 -8.902 1.00 94.56 75 LEU A C 1
ATOM 609 O O . LEU A 1 75 ? -2.468 4.091 -7.977 1.00 94.56 75 LEU A O 1
ATOM 613 N N . ALA A 1 76 ? -2.216 2.500 -9.546 1.00 93.81 76 ALA A N 1
ATOM 614 C CA . ALA A 1 76 ? -3.431 1.767 -9.196 1.00 93.81 76 ALA A CA 1
ATOM 615 C C . ALA A 1 76 ? -3.379 1.218 -7.758 1.00 93.81 76 ALA A C 1
ATOM 617 O O . ALA A 1 76 ? -4.341 1.368 -7.002 1.00 93.81 76 ALA A O 1
ATOM 618 N N . ILE A 1 77 ? -2.241 0.652 -7.342 1.00 92.06 77 ILE A N 1
ATOM 619 C CA . ILE A 1 77 ? -2.019 0.158 -5.976 1.00 92.06 77 ILE A CA 1
ATOM 620 C C . ILE A 1 77 ? -2.087 1.310 -4.963 1.00 92.06 77 ILE A C 1
ATOM 622 O O . ILE A 1 77 ? -2.784 1.207 -3.951 1.00 92.06 77 ILE A O 1
ATOM 626 N N . MET A 1 78 ? -1.425 2.436 -5.247 1.00 95.25 78 MET A N 1
ATOM 627 C CA . MET A 1 78 ? -1.473 3.626 -4.389 1.00 95.25 78 MET A CA 1
ATOM 628 C C . MET A 1 78 ? -2.899 4.168 -4.242 1.00 95.25 78 MET A C 1
ATOM 630 O O . MET A 1 78 ? -3.327 4.484 -3.128 1.00 95.25 78 MET A O 1
ATOM 634 N N . ALA A 1 79 ? -3.657 4.231 -5.340 1.00 96.12 79 ALA A N 1
ATOM 635 C CA . ALA A 1 79 ? -5.069 4.600 -5.315 1.00 96.12 79 ALA A CA 1
ATOM 636 C C . ALA A 1 79 ? -5.892 3.617 -4.466 1.00 96.12 79 ALA A C 1
ATOM 638 O O . ALA A 1 79 ? -6.742 4.046 -3.685 1.00 96.12 79 ALA A O 1
ATOM 639 N N . GLY A 1 80 ? -5.587 2.318 -4.544 1.00 94.44 80 GLY A N 1
ATOM 640 C CA . GLY A 1 80 ? -6.159 1.282 -3.687 1.00 94.44 80 GLY A CA 1
ATOM 641 C C . GLY A 1 80 ? -5.937 1.553 -2.197 1.00 94.44 80 GLY A C 1
ATOM 642 O O . GLY A 1 80 ? -6.889 1.516 -1.418 1.00 94.44 80 GLY A O 1
ATOM 643 N N . TYR A 1 81 ? -4.718 1.908 -1.780 1.00 94.88 81 TYR A N 1
ATOM 644 C CA . TYR A 1 81 ? -4.445 2.240 -0.374 1.00 94.88 81 TYR A CA 1
ATOM 645 C C . TYR A 1 81 ? -5.236 3.457 0.107 1.00 94.88 81 TYR A C 1
ATOM 647 O O . TYR A 1 81 ? -5.818 3.424 1.194 1.00 94.88 81 TYR A O 1
ATOM 655 N N . VAL A 1 82 ? -5.310 4.510 -0.712 1.00 95.38 82 VAL A N 1
ATOM 656 C CA . VAL A 1 82 ? -6.115 5.704 -0.411 1.00 95.38 82 VAL A CA 1
ATOM 657 C C . VAL A 1 82 ? -7.598 5.344 -0.311 1.00 95.38 82 VAL A C 1
ATOM 659 O O . VAL A 1 82 ? -8.284 5.797 0.609 1.00 95.38 82 VAL A O 1
ATOM 662 N N . PHE A 1 83 ? -8.087 4.489 -1.212 1.00 95.56 83 PHE A N 1
ATOM 663 C CA . PHE A 1 83 ? -9.453 3.980 -1.192 1.00 95.56 83 PHE A CA 1
ATOM 664 C C . PHE A 1 83 ? -9.754 3.222 0.106 1.00 95.56 83 PHE A C 1
ATOM 666 O O . PHE A 1 83 ? -10.708 3.576 0.800 1.00 95.56 83 PHE A O 1
ATOM 673 N N . PHE A 1 84 ? -8.926 2.247 0.496 1.00 94.50 84 PHE A N 1
ATOM 674 C CA . PHE A 1 84 ? -9.122 1.489 1.738 1.00 94.50 84 PHE A CA 1
ATOM 675 C C . PHE A 1 84 ? -9.007 2.361 2.987 1.00 94.50 84 PHE A C 1
ATOM 677 O O . PHE A 1 84 ? -9.752 2.165 3.946 1.00 94.50 84 PHE A O 1
ATOM 684 N N . TYR A 1 85 ? -8.130 3.363 2.970 1.00 92.88 85 TYR A N 1
ATOM 685 C CA . TYR A 1 85 ? -7.993 4.311 4.069 1.00 92.88 85 TYR A CA 1
ATOM 686 C C . TYR A 1 85 ? -9.260 5.168 4.221 1.00 92.88 85 TYR A C 1
ATOM 688 O O . TYR A 1 85 ? -9.815 5.302 5.316 1.00 92.88 85 TYR A O 1
ATOM 696 N N . ALA A 1 86 ? -9.786 5.692 3.109 1.00 92.75 86 ALA A N 1
ATOM 697 C CA . ALA A 1 86 ? -11.049 6.425 3.099 1.00 92.75 86 ALA A CA 1
ATOM 698 C C . ALA A 1 86 ? -12.226 5.534 3.525 1.00 92.75 86 ALA A C 1
ATOM 700 O O . ALA A 1 86 ? -13.096 5.973 4.283 1.00 92.75 86 ALA A O 1
ATOM 701 N N . LEU A 1 87 ? -12.234 4.276 3.081 1.00 93.06 87 LEU A N 1
ATOM 702 C CA . LEU A 1 87 ? -13.240 3.284 3.437 1.00 93.06 87 LEU A CA 1
ATOM 703 C C . LEU A 1 87 ? -13.222 2.987 4.939 1.00 93.06 87 LEU A C 1
ATOM 705 O O . LEU A 1 87 ? -14.267 3.037 5.584 1.00 93.06 87 LEU A O 1
ATOM 709 N N . ASN A 1 88 ? -12.037 2.774 5.515 1.00 91.88 88 ASN A N 1
ATOM 710 C CA . ASN A 1 88 ? -11.860 2.529 6.944 1.00 91.88 88 ASN A CA 1
ATOM 711 C C . ASN A 1 88 ? -12.324 3.711 7.800 1.00 91.88 88 ASN A C 1
ATOM 713 O O . ASN A 1 88 ? -12.858 3.516 8.892 1.00 91.88 88 ASN A O 1
ATOM 717 N N . ARG A 1 89 ? -12.187 4.942 7.296 1.00 87.12 89 ARG A N 1
ATOM 718 C CA . ARG A 1 89 ? -12.681 6.141 7.980 1.00 87.12 89 ARG A CA 1
ATOM 719 C C . ARG A 1 89 ? -14.205 6.277 7.925 1.00 87.12 89 ARG A C 1
ATOM 721 O O . ARG A 1 89 ? -14.788 6.807 8.866 1.00 87.12 89 ARG A O 1
ATOM 728 N N . LYS A 1 90 ? -14.847 5.815 6.846 1.00 86.62 90 LYS A N 1
ATOM 729 C CA . LYS A 1 90 ? -16.294 5.982 6.619 1.00 86.62 90 LYS A CA 1
ATOM 730 C C . LYS A 1 90 ? -17.143 4.823 7.143 1.00 86.62 90 LYS A C 1
ATOM 732 O O . LYS A 1 90 ? -18.213 5.073 7.686 1.00 86.62 90 LYS A O 1
ATOM 737 N N . LEU A 1 91 ? -16.697 3.576 6.987 1.00 83.38 91 LEU A N 1
ATOM 738 C CA . LEU A 1 91 ? -17.505 2.401 7.321 1.00 83.38 91 LEU A CA 1
ATOM 739 C C . LEU A 1 91 ? -17.296 1.936 8.766 1.00 83.38 91 LEU A C 1
ATOM 741 O O . LEU A 1 91 ? -16.163 1.611 9.125 1.00 83.38 91 LEU A O 1
ATOM 745 N N . PRO A 1 92 ? -18.353 1.844 9.592 1.00 72.31 92 PRO A N 1
ATOM 746 C CA . PRO A 1 92 ? -18.263 1.206 10.901 1.00 72.31 92 PRO A CA 1
ATOM 747 C C . PRO A 1 92 ? -18.046 -0.318 10.780 1.00 72.31 92 PRO A C 1
ATOM 749 O O . PRO A 1 92 ? -18.264 -0.906 9.722 1.00 72.31 92 PRO A O 1
ATOM 752 N N . ASN A 1 93 ? -17.656 -0.963 11.885 1.00 74.00 93 ASN A N 1
ATOM 753 C CA . ASN A 1 93 ? -17.637 -2.427 12.080 1.00 74.00 93 ASN A CA 1
ATOM 754 C C . ASN A 1 93 ? -16.463 -3.215 11.472 1.00 74.00 93 ASN A C 1
ATOM 756 O O . ASN A 1 93 ? -16.588 -4.416 11.248 1.00 74.00 93 ASN A O 1
ATOM 760 N N . GLY A 1 94 ? -15.317 -2.589 11.193 1.00 79.50 94 GLY A N 1
ATOM 761 C CA . GLY A 1 94 ? -14.119 -3.323 10.750 1.00 79.50 94 GLY A CA 1
ATOM 762 C C . GLY A 1 94 ? -14.220 -3.974 9.359 1.00 79.50 94 GLY A C 1
ATOM 763 O O . GLY A 1 94 ? -13.289 -4.657 8.938 1.00 79.50 94 GLY A O 1
ATOM 764 N N . ILE A 1 95 ? -15.299 -3.713 8.609 1.00 88.31 95 ILE A N 1
ATOM 765 C CA . ILE A 1 95 ? -15.530 -4.222 7.244 1.00 88.31 95 ILE A CA 1
ATOM 766 C C . ILE A 1 95 ? -14.364 -3.859 6.316 1.00 88.31 95 ILE A C 1
ATOM 768 O O . ILE A 1 95 ? -13.943 -4.670 5.497 1.00 88.31 95 ILE A O 1
ATOM 772 N N . ALA A 1 96 ? -13.794 -2.662 6.476 1.00 90.50 96 ALA A N 1
ATOM 773 C CA . ALA A 1 96 ? -12.642 -2.227 5.692 1.00 90.50 96 ALA A CA 1
ATOM 774 C C . ALA A 1 96 ? -11.415 -3.137 5.878 1.00 90.50 96 ALA A C 1
ATOM 776 O O . ALA A 1 96 ? -10.695 -3.374 4.914 1.00 90.50 96 ALA A O 1
ATOM 777 N N . GLY A 1 97 ? -11.201 -3.681 7.083 1.00 90.12 97 GLY A N 1
ATOM 778 C CA . GLY A 1 97 ? -10.121 -4.633 7.347 1.00 90.12 97 GLY A CA 1
ATOM 779 C C . GLY A 1 97 ? -10.340 -5.955 6.623 1.00 90.12 97 GLY A C 1
ATOM 780 O O . GLY A 1 97 ? -9.428 -6.448 5.970 1.00 90.12 97 GLY A O 1
ATOM 781 N N . PHE A 1 98 ? -11.564 -6.482 6.659 1.00 92.25 98 PHE A N 1
ATOM 782 C CA . PHE A 1 98 ? -11.920 -7.688 5.910 1.00 92.25 98 PHE A CA 1
ATOM 783 C C . PHE A 1 98 ? -11.758 -7.496 4.394 1.00 92.25 98 PHE A C 1
ATOM 785 O O . PHE A 1 98 ? -11.123 -8.314 3.735 1.00 92.25 98 PHE A O 1
ATOM 792 N N . LEU A 1 99 ? -12.272 -6.392 3.843 1.00 93.19 99 LEU A N 1
ATOM 793 C CA . LEU A 1 99 ? -12.156 -6.093 2.413 1.00 93.19 99 LEU A CA 1
ATOM 794 C C . LEU A 1 99 ? -10.701 -5.897 1.979 1.00 93.19 99 LEU A C 1
ATOM 796 O O . LEU A 1 99 ? -10.323 -6.348 0.902 1.00 93.19 99 LEU A O 1
ATOM 800 N N . PHE A 1 100 ? -9.878 -5.266 2.819 1.00 93.44 100 PHE A N 1
ATOM 801 C CA . PHE A 1 100 ? -8.449 -5.126 2.562 1.00 93.44 100 PHE A CA 1
ATOM 802 C C . PHE A 1 100 ? -7.735 -6.486 2.536 1.00 93.44 100 PHE A C 1
ATOM 804 O O . PHE A 1 100 ? -6.935 -6.744 1.640 1.00 93.44 100 PHE A O 1
ATOM 811 N N . LEU A 1 101 ? -8.053 -7.386 3.469 1.00 93.94 101 LEU A N 1
ATOM 812 C CA . LEU A 1 101 ? -7.493 -8.742 3.482 1.00 93.94 101 LEU A CA 1
ATOM 813 C C . LEU A 1 101 ? -7.923 -9.557 2.264 1.00 93.94 101 LEU A C 1
ATOM 815 O O . LEU A 1 101 ? -7.092 -10.235 1.665 1.00 93.94 101 LEU A O 1
ATOM 819 N N . LEU A 1 102 ? -9.197 -9.463 1.878 1.00 93.50 102 LEU A N 1
ATOM 820 C CA . LEU A 1 102 ? -9.703 -10.105 0.669 1.00 93.50 102 LEU A CA 1
ATOM 821 C C . LEU A 1 102 ? -8.973 -9.579 -0.571 1.00 93.50 102 LEU A C 1
ATOM 823 O O . LEU A 1 102 ? -8.553 -10.364 -1.415 1.00 93.50 102 LEU A O 1
ATOM 827 N N . PHE A 1 103 ? -8.767 -8.263 -0.649 1.00 92.12 103 PHE A N 1
ATOM 828 C CA . PHE A 1 103 ? -7.997 -7.639 -1.719 1.00 92.12 103 PHE A CA 1
ATOM 829 C C . PHE A 1 103 ? -6.557 -8.158 -1.780 1.00 92.12 103 PHE A C 1
ATOM 831 O O . PHE A 1 103 ? -6.097 -8.498 -2.868 1.00 92.12 103 PHE A O 1
ATOM 838 N N . LEU A 1 104 ? -5.858 -8.274 -0.643 1.00 91.94 104 LEU A N 1
ATOM 839 C CA . LEU A 1 104 ? -4.510 -8.853 -0.609 1.00 91.94 104 LEU A CA 1
ATOM 840 C C . LEU A 1 104 ? -4.505 -10.304 -1.092 1.00 91.94 104 LEU A C 1
ATOM 842 O O . LEU A 1 104 ? -3.668 -10.674 -1.908 1.00 91.94 104 LEU A O 1
ATOM 846 N N . LEU A 1 105 ? -5.451 -11.114 -0.618 1.00 91.75 105 LEU A N 1
ATOM 847 C CA . LEU A 1 105 ? -5.528 -12.532 -0.959 1.00 91.75 105 LEU A CA 1
ATOM 848 C C . LEU A 1 105 ? -5.778 -12.733 -2.457 1.00 91.75 105 LEU A C 1
ATOM 850 O O . LEU A 1 105 ? -5.087 -13.526 -3.088 1.00 91.75 105 LEU A O 1
ATOM 854 N N . VAL A 1 106 ? -6.712 -11.971 -3.034 1.00 90.75 106 VAL A N 1
ATOM 855 C CA . VAL A 1 106 ? -6.959 -11.970 -4.482 1.00 90.75 106 VAL A CA 1
ATOM 856 C C . VAL A 1 106 ? -5.716 -11.489 -5.225 1.00 90.75 106 VAL A C 1
ATOM 858 O O . VAL A 1 106 ? -5.265 -12.161 -6.144 1.00 90.75 106 VAL A O 1
ATOM 861 N N . SER A 1 107 ? -5.107 -10.381 -4.804 1.00 88.00 107 SER A N 1
ATOM 862 C CA . SER A 1 107 ? -3.918 -9.842 -5.475 1.00 88.00 107 SER A CA 1
ATOM 863 C C . SER A 1 107 ? -2.778 -10.861 -5.523 1.00 88.00 107 SER A C 1
ATOM 865 O O . SER A 1 107 ? -2.180 -11.044 -6.575 1.00 88.00 107 SER A O 1
ATOM 867 N N . PHE A 1 108 ? -2.524 -11.579 -4.425 1.00 86.88 108 PHE A N 1
ATOM 868 C CA . PHE A 1 108 ? -1.486 -12.612 -4.376 1.00 86.88 108 PHE A CA 1
ATOM 869 C C . PHE A 1 108 ? -1.851 -13.886 -5.138 1.00 86.88 108 PHE A C 1
ATOM 871 O O . PHE A 1 108 ? -0.973 -14.526 -5.707 1.00 86.88 108 PHE A O 1
ATOM 878 N N . ALA A 1 109 ? -3.134 -14.246 -5.202 1.00 86.69 109 ALA A N 1
ATOM 879 C CA . ALA A 1 109 ? -3.584 -15.374 -6.014 1.00 86.69 109 ALA A CA 1
ATOM 880 C C . ALA A 1 109 ? -3.398 -15.130 -7.521 1.00 86.69 109 ALA A C 1
ATOM 882 O O . ALA A 1 109 ? -3.229 -16.089 -8.267 1.00 86.69 109 ALA A O 1
ATOM 883 N N .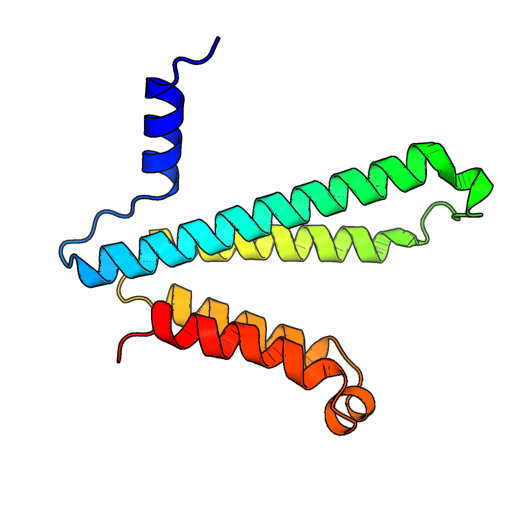 PHE A 1 110 ? -3.419 -13.867 -7.958 1.00 86.75 110 PHE A N 1
ATOM 884 C CA . PHE A 1 110 ? -3.269 -13.480 -9.364 1.00 86.75 110 PHE A CA 1
ATOM 885 C C . PHE A 1 110 ? -1.898 -12.879 -9.712 1.00 86.75 110 PHE A C 1
ATOM 887 O O . PHE A 1 110 ? -1.666 -12.561 -10.876 1.00 86.75 110 PHE A O 1
ATOM 894 N N . SER A 1 111 ? -0.991 -12.705 -8.744 1.00 84.69 111 SER A N 1
ATOM 895 C CA . SER A 1 111 ? 0.323 -12.099 -9.000 1.00 84.69 111 SER A CA 1
ATOM 896 C C . SER A 1 111 ? 1.361 -13.071 -9.553 1.00 84.69 111 SER A C 1
ATOM 898 O O . SER A 1 111 ? 2.358 -12.617 -10.102 1.00 84.69 111 SER A O 1
ATOM 900 N N . ASP A 1 112 ? 1.166 -14.376 -9.361 1.00 82.00 112 ASP A N 1
ATOM 901 C CA . ASP A 1 112 ? 2.138 -15.408 -9.727 1.00 82.00 112 ASP A CA 1
ATOM 902 C C . ASP A 1 112 ? 1.501 -16.470 -10.626 1.00 82.00 112 ASP A C 1
ATOM 904 O O . ASP A 1 112 ? 0.279 -16.647 -10.638 1.00 82.00 112 ASP A O 1
ATOM 908 N N . GLU A 1 113 ? 2.322 -17.201 -11.378 1.00 85.56 113 GLU A N 1
ATOM 909 C CA . GLU A 1 113 ? 1.816 -18.312 -12.180 1.00 85.56 113 GLU A CA 1
ATOM 910 C C . GLU A 1 113 ? 1.369 -19.467 -11.276 1.00 85.56 113 GLU A C 1
ATOM 912 O O . GLU A 1 113 ? 2.015 -19.792 -10.277 1.00 85.56 113 GLU A O 1
ATOM 917 N N . ALA A 1 114 ? 0.291 -20.157 -11.661 1.00 82.56 114 ALA A N 1
ATOM 918 C CA . ALA A 1 114 ? -0.260 -21.260 -10.871 1.00 82.56 114 ALA A CA 1
ATOM 919 C C . ALA A 1 114 ? 0.781 -22.352 -10.557 1.00 82.56 114 ALA A C 1
ATOM 921 O O . ALA A 1 114 ? 0.778 -22.908 -9.461 1.00 82.56 114 ALA A O 1
ATOM 922 N N . VAL A 1 115 ? 1.701 -22.624 -11.489 1.00 84.81 115 VAL A N 1
ATOM 923 C CA . VAL A 1 115 ? 2.797 -23.590 -11.293 1.00 84.81 115 VAL A CA 1
ATOM 924 C C . VAL A 1 115 ? 3.741 -23.137 -10.178 1.00 84.81 115 VAL A C 1
ATOM 926 O O . VAL A 1 115 ? 4.071 -23.921 -9.297 1.00 84.81 115 VAL A O 1
ATOM 929 N N . GLN A 1 116 ? 4.097 -21.854 -10.143 1.00 84.44 116 GLN A N 1
ATOM 930 C CA . GLN A 1 116 ? 5.013 -21.294 -9.146 1.00 84.44 116 GLN A CA 1
ATOM 931 C C . GLN A 1 116 ? 4.392 -21.282 -7.740 1.00 84.44 116 GLN A C 1
ATOM 933 O O . GLN A 1 116 ? 5.097 -21.408 -6.735 1.00 84.44 116 GLN A O 1
ATOM 938 N N . LEU A 1 117 ? 3.061 -21.194 -7.664 1.00 81.50 117 LEU A N 1
ATOM 939 C CA . LEU A 1 117 ? 2.321 -21.362 -6.419 1.00 81.50 117 LEU A CA 1
ATOM 940 C C . LEU A 1 117 ? 2.332 -22.818 -5.927 1.00 81.50 117 LEU A C 1
ATOM 942 O O . LEU A 1 117 ? 2.573 -23.049 -4.742 1.00 81.50 117 LEU A O 1
ATOM 946 N N . VAL A 1 118 ? 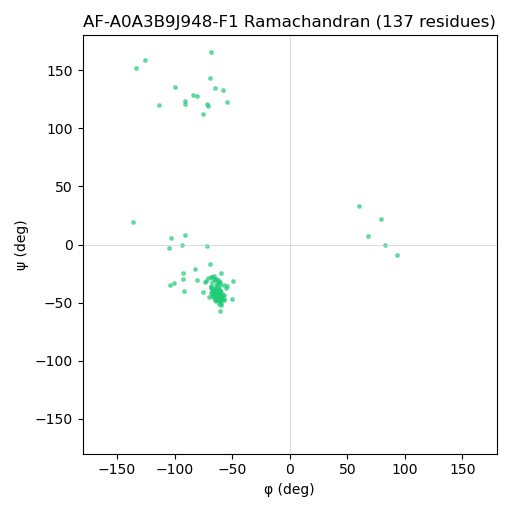2.099 -23.788 -6.820 1.00 84.56 118 VAL A N 1
ATOM 947 C CA . VAL A 1 118 ? 2.122 -25.231 -6.497 1.00 84.56 118 VAL A CA 1
ATOM 948 C C . VAL A 1 118 ? 3.520 -25.683 -6.073 1.00 84.56 118 VAL A C 1
ATOM 950 O O . VAL A 1 118 ? 3.647 -26.441 -5.113 1.00 84.56 118 VAL A O 1
ATOM 953 N N . ASP A 1 119 ? 4.558 -25.143 -6.708 1.00 88.31 119 ASP A N 1
ATOM 954 C CA . ASP A 1 119 ? 5.962 -25.401 -6.368 1.00 88.31 119 ASP A CA 1
ATOM 955 C C . ASP A 1 119 ? 6.395 -24.729 -5.051 1.00 88.31 119 ASP A C 1
ATOM 957 O O . ASP A 1 119 ? 7.534 -24.865 -4.602 1.00 88.31 119 ASP A O 1
ATOM 961 N N . GLY A 1 120 ? 5.489 -23.991 -4.404 1.00 82.81 120 GLY A N 1
ATOM 962 C CA . GLY A 1 120 ? 5.688 -23.418 -3.0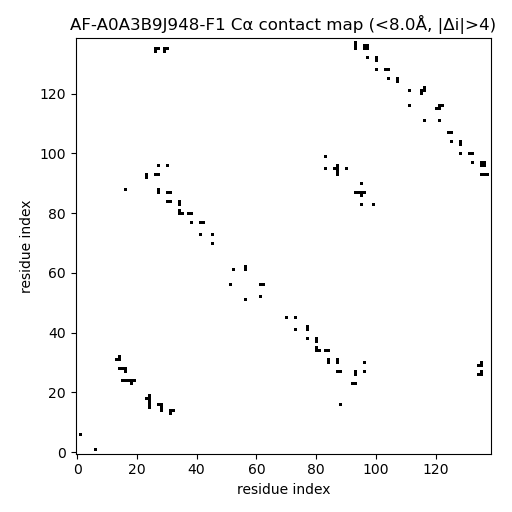80 1.00 82.81 120 GLY A CA 1
ATOM 963 C C . GLY A 1 120 ? 6.454 -22.098 -3.059 1.00 82.81 120 GLY A C 1
ATOM 964 O O . GLY A 1 120 ? 6.597 -21.512 -1.983 1.00 82.81 120 GLY A O 1
ATOM 965 N N . ARG A 1 121 ? 6.888 -21.582 -4.221 1.00 84.94 121 ARG A N 1
ATOM 966 C CA . ARG A 1 121 ? 7.669 -20.341 -4.322 1.00 84.94 121 ARG A CA 1
ATOM 967 C C . ARG A 1 121 ? 6.935 -19.174 -3.689 1.00 84.94 121 ARG A C 1
ATOM 969 O O . ARG A 1 121 ? 7.550 -18.443 -2.936 1.00 84.94 121 ARG A O 1
ATOM 976 N N . SER A 1 122 ? 5.637 -19.037 -3.929 1.00 85.06 122 SER A N 1
ATOM 977 C CA . SER A 1 122 ? 4.867 -17.874 -3.463 1.00 85.06 122 SER A CA 1
ATOM 978 C C . SER A 1 122 ? 3.990 -18.138 -2.240 1.00 85.06 122 SER A C 1
ATOM 980 O O . SER A 1 122 ? 3.289 -17.237 -1.778 1.00 85.06 122 SER A O 1
ATOM 982 N N . LEU A 1 123 ? 4.072 -19.332 -1.636 1.00 84.50 123 LEU A N 1
ATOM 983 C CA . LEU A 1 123 ? 3.308 -19.657 -0.422 1.00 84.50 123 LEU A CA 1
ATOM 984 C C . LEU A 1 123 ? 3.655 -18.731 0.752 1.00 84.50 123 LEU A C 1
ATOM 986 O O . LEU A 1 123 ? 2.780 -18.402 1.553 1.00 84.50 123 LEU A O 1
ATOM 990 N N . TYR A 1 124 ? 4.902 -18.250 0.840 1.00 85.38 124 TYR A N 1
ATOM 991 C CA . TYR A 1 124 ? 5.317 -17.363 1.931 1.00 85.38 124 TYR A CA 1
ATOM 992 C C . TYR A 1 124 ? 4.546 -16.035 1.935 1.00 85.38 124 TYR A C 1
ATOM 994 O O . TYR A 1 124 ? 4.281 -15.493 3.009 1.00 85.38 124 TYR A O 1
ATOM 1002 N N . VAL A 1 125 ? 4.124 -15.538 0.767 1.00 87.06 125 VAL A N 1
ATOM 1003 C CA . VAL A 1 125 ? 3.417 -14.255 0.627 1.00 87.06 125 VAL A CA 1
ATOM 1004 C C . VAL A 1 125 ? 2.024 -14.319 1.267 1.00 87.06 125 VAL A C 1
ATOM 1006 O O . VAL A 1 125 ? 1.578 -13.348 1.878 1.00 87.06 125 VAL A O 1
ATOM 1009 N N . PHE A 1 126 ? 1.376 -15.490 1.248 1.00 88.56 126 PHE A N 1
ATOM 1010 C CA . PHE A 1 126 ? 0.077 -15.718 1.896 1.00 88.56 126 PHE A CA 1
ATOM 1011 C C . PHE A 1 126 ? 0.146 -15.695 3.428 1.00 88.56 126 PHE A C 1
ATOM 1013 O O . PHE A 1 126 ? -0.870 -15.470 4.084 1.00 88.56 126 PHE A O 1
ATOM 1020 N N . THR A 1 127 ? 1.337 -15.824 4.017 1.00 90.50 127 THR A N 1
ATOM 1021 C CA . THR A 1 127 ? 1.524 -15.646 5.465 1.00 90.50 127 THR A CA 1
ATOM 1022 C C . THR A 1 127 ? 1.160 -14.227 5.905 1.00 90.50 127 THR A C 1
ATOM 1024 O O . THR A 1 127 ? 0.618 -14.037 6.992 1.00 90.50 127 THR A O 1
ATOM 1027 N N . ILE A 1 128 ? 1.397 -13.219 5.057 1.00 90.69 128 ILE A N 1
ATOM 1028 C CA . ILE A 1 128 ? 1.127 -11.810 5.370 1.00 90.69 128 ILE A CA 1
ATOM 1029 C C . ILE A 1 128 ? -0.365 -11.568 5.674 1.00 90.69 128 ILE A C 1
ATOM 1031 O O . ILE A 1 128 ? -0.664 -11.107 6.777 1.00 90.69 128 ILE A O 1
ATOM 1035 N N . PRO A 1 129 ? -1.327 -11.880 4.779 1.00 90.75 129 PRO A N 1
ATOM 1036 C CA . PRO A 1 129 ? -2.744 -11.666 5.061 1.00 90.75 129 PRO A CA 1
ATOM 1037 C C . PRO A 1 129 ? -3.247 -12.541 6.216 1.00 90.75 129 PRO A C 1
ATOM 1039 O O . PRO A 1 129 ? -4.122 -12.101 6.959 1.00 90.75 129 PRO A O 1
ATOM 1042 N N . ILE A 1 130 ? -2.671 -13.731 6.430 1.00 89.75 130 ILE A N 1
ATOM 1043 C CA . ILE A 1 130 ? -3.010 -14.585 7.580 1.00 89.75 130 ILE A CA 1
ATOM 1044 C C . ILE A 1 130 ? -2.606 -13.908 8.895 1.00 89.75 130 ILE A C 1
ATOM 1046 O O . ILE A 1 130 ? -3.413 -13.811 9.815 1.00 89.75 130 ILE A O 1
ATOM 1050 N N . LEU A 1 131 ? -1.384 -13.383 8.992 1.00 91.06 131 LEU A N 1
ATOM 1051 C CA . LEU A 1 131 ? -0.946 -12.661 10.187 1.00 91.06 131 LEU A CA 1
ATOM 1052 C C . LEU A 1 131 ? -1.769 -11.390 10.405 1.00 91.06 131 LEU A C 1
ATOM 1054 O O . LEU A 1 131 ? -2.189 -11.106 11.526 1.00 91.06 131 LEU A O 1
ATOM 1058 N N . LEU A 1 132 ? -2.053 -10.644 9.338 1.00 92.06 132 LEU A N 1
ATOM 1059 C CA . LEU A 1 132 ? -2.862 -9.431 9.419 1.00 92.06 132 LEU A CA 1
ATOM 1060 C C . LEU A 1 132 ? -4.310 -9.712 9.847 1.00 92.06 132 LEU A C 1
ATOM 1062 O O . LEU A 1 132 ? -4.903 -8.879 10.535 1.00 92.06 132 LEU A O 1
ATOM 1066 N N . SER A 1 133 ? -4.877 -10.876 9.513 1.00 91.69 133 SER A N 1
ATOM 1067 C CA . SER A 1 133 ? -6.242 -11.232 9.921 1.00 91.69 133 SER A CA 1
ATOM 1068 C C . SER A 1 133 ? -6.390 -11.324 11.439 1.00 91.69 133 SER A C 1
ATOM 1070 O O . SER A 1 133 ? -7.380 -10.820 11.972 1.00 91.69 133 SER A O 1
ATOM 1072 N N . SER A 1 134 ? -5.365 -11.828 12.139 1.00 88.94 134 SER A N 1
ATOM 1073 C CA . SER A 1 134 ? -5.346 -11.929 13.608 1.00 88.94 134 SER A CA 1
ATOM 1074 C C . SER A 1 134 ? -5.493 -10.578 14.319 1.00 88.94 134 SER A C 1
ATOM 1076 O O . SER A 1 134 ? -5.963 -10.508 15.454 1.00 88.94 134 SER A O 1
ATOM 1078 N N . VAL A 1 135 ? -5.115 -9.491 13.641 1.00 87.75 135 VAL A N 1
ATOM 1079 C CA . VAL A 1 135 ? -5.122 -8.133 14.193 1.00 87.75 135 VAL A CA 1
ATOM 1080 C C . VAL A 1 135 ? -6.307 -7.318 13.670 1.00 87.75 135 VAL A C 1
ATOM 1082 O O . VAL A 1 135 ? -6.857 -6.484 14.393 1.00 87.75 135 VAL A O 1
ATOM 1085 N N . LEU A 1 136 ? -6.711 -7.541 12.417 1.00 88.31 136 LEU A N 1
ATOM 1086 C CA . LEU A 1 136 ? -7.705 -6.719 11.725 1.00 88.31 136 LEU A CA 1
ATOM 1087 C C . LEU A 1 136 ? -9.142 -7.246 11.850 1.00 88.31 136 LEU A C 1
ATOM 1089 O O . LEU A 1 136 ? -10.071 -6.437 11.860 1.00 88.31 136 LEU A O 1
ATOM 1093 N N . VAL A 1 137 ? -9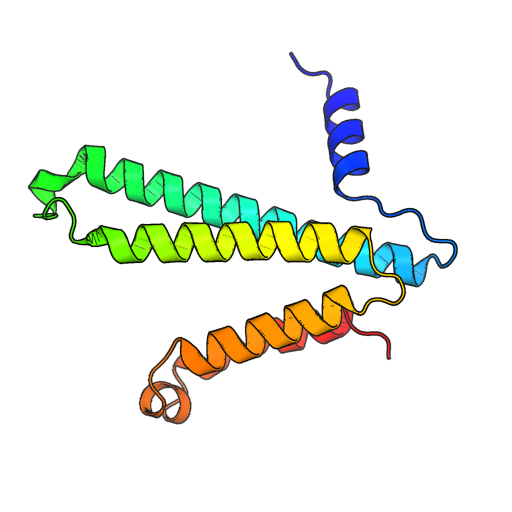.350 -8.561 11.977 1.00 84.31 137 VAL A N 1
ATOM 1094 C CA . VAL A 1 137 ? -10.689 -9.184 11.968 1.00 84.31 137 VAL A CA 1
ATOM 1095 C C . VAL A 1 137 ? -11.164 -9.481 13.388 1.00 84.31 137 VAL A C 1
ATOM 1097 O O . VAL A 1 137 ? -10.384 -9.916 14.238 1.00 84.31 137 VAL A O 1
ATOM 1100 N N . ARG A 1 138 ? -12.435 -9.170 13.685 1.00 75.56 138 ARG A N 1
ATOM 1101 C CA . ARG A 1 138 ? -13.056 -9.484 14.984 1.00 75.56 138 ARG A CA 1
ATOM 1102 C C . ARG A 1 138 ? -13.145 -11.011 15.150 1.00 75.56 138 ARG A C 1
ATOM 1104 O O . ARG A 1 138 ? -13.506 -11.655 14.169 1.00 75.56 138 ARG A O 1
ATOM 1111 N N . PRO A 1 139 ? -12.777 -11.564 16.321 1.00 63.66 139 PRO A N 1
ATOM 1112 C CA . PRO A 1 139 ? -13.028 -12.970 16.615 1.00 63.66 139 PRO A CA 1
ATOM 1113 C C . PRO A 1 139 ? -14.529 -13.276 16.601 1.00 63.66 139 PRO A C 1
ATOM 1115 O O . PRO A 1 139 ? -15.325 -12.332 16.831 1.00 63.66 139 PRO A O 1
#

pLDDT: mean 86.09, std 8.74, range [54.44, 97.5]